Protein AF-A0A851EEG4-F1 (afdb_monomer_lite)

Foldseek 3Di:
DWDADPVPRDTHPDPLVNQLVVCVVVVDFPAAQPPPPRDGHSDDLVSQLVVCVVPVAQPAADPVPRDHDSDPVVSVVVVVVD

Secondary structure (DSSP, 8-state):
--EE-TTT--EE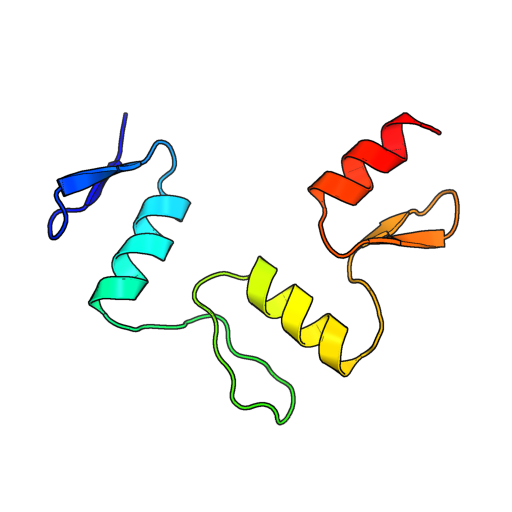SSHHHHHHHHHHHHT---EE-SSTT--EESSHHHHHHHHHHHH---SEE-TTT--EES-HHHHHHHGGG-

pLDDT: mean 87.98, std 5.24, range [64.0, 96.44]

Sequence (82 aa):
RPTLCQEGGQSFSQSSDLVIHEQLHTKEKPCKCFLECEKSFSNSSNLLIQQWVHTGEQPYECEECGKSFSWVSTLTHHQKIH

Radius of gyration: 16.2 Å; chains: 1; bounding box: 29×36×44 Å

Structure (mmCIF, N/CA/C/O backbone):
data_AF-A0A851EEG4-F1
#
_entry.id   AF-A0A851EEG4-F1
#
loop_
_atom_site.group_PDB
_atom_site.id
_atom_site.type_symbol
_atom_site.label_atom_id
_atom_site.label_alt_id
_atom_site.label_comp_id
_atom_site.label_asym_id
_atom_site.label_entity_id
_atom_site.label_seq_id
_atom_site.pdbx_PDB_ins_code
_atom_site.Cartn_x
_atom_site.Cartn_y
_atom_site.Cartn_z
_atom_site.occupancy
_atom_site.B_iso_or_equiv
_atom_site.auth_seq_id
_atom_site.auth_comp_id
_atom_site.auth_asym_id
_atom_site.auth_atom_id
_atom_site.pdbx_PDB_model_num
ATOM 1 N N . ARG A 1 1 ? 0.206 22.642 -12.659 1.00 64.00 1 ARG A N 1
ATOM 2 C CA . ARG A 1 1 ? 0.679 22.452 -14.053 1.00 64.00 1 ARG A CA 1
ATOM 3 C C . ARG A 1 1 ? 0.676 20.950 -14.306 1.00 64.00 1 ARG A C 1
ATOM 5 O O . ARG A 1 1 ? 1.355 20.283 -13.539 1.00 64.00 1 ARG A O 1
ATOM 12 N N . PRO A 1 2 ? -0.126 20.419 -15.244 1.00 70.88 2 PRO A N 1
ATOM 13 C CA . PRO A 1 2 ? -0.168 18.979 -15.493 1.00 70.88 2 PRO A CA 1
ATOM 14 C C . PRO A 1 2 ? 1.202 18.483 -15.966 1.00 70.88 2 PRO A C 1
ATOM 16 O O . PRO A 1 2 ? 1.877 19.176 -16.732 1.00 70.88 2 PRO A O 1
ATOM 19 N N . THR A 1 3 ? 1.619 17.323 -15.470 1.00 83.31 3 THR A N 1
ATOM 20 C CA . THR A 1 3 ? 2.867 16.659 -15.856 1.00 83.31 3 THR A CA 1
ATOM 21 C C . THR A 1 3 ? 2.561 15.648 -16.959 1.00 83.31 3 THR A C 1
ATOM 23 O O . THR A 1 3 ? 1.612 14.877 -16.846 1.00 83.31 3 THR A O 1
ATOM 26 N N . LEU A 1 4 ? 3.311 15.694 -18.061 1.00 87.00 4 LEU A N 1
ATOM 27 C CA . LEU A 1 4 ? 3.048 14.903 -19.267 1.00 87.00 4 LEU A CA 1
ATOM 28 C C . LEU A 1 4 ? 4.068 13.775 -19.386 1.00 87.00 4 LEU A C 1
ATOM 30 O O . LEU A 1 4 ? 5.268 14.039 -19.337 1.00 87.00 4 LEU A O 1
ATOM 34 N N . CYS A 1 5 ? 3.594 12.552 -19.608 1.00 89.56 5 CYS A N 1
ATOM 35 C CA . CYS A 1 5 ? 4.453 11.452 -20.021 1.00 89.56 5 CYS A CA 1
ATOM 36 C C . CYS A 1 5 ? 4.905 11.677 -21.469 1.00 89.56 5 CYS A C 1
ATOM 38 O O . CYS A 1 5 ? 4.072 11.842 -22.362 1.00 89.56 5 CYS A O 1
ATOM 40 N N . GLN A 1 6 ? 6.219 11.679 -21.698 1.00 83.19 6 GLN A N 1
ATOM 41 C CA . GLN A 1 6 ? 6.803 11.893 -23.026 1.00 83.19 6 GLN A CA 1
ATOM 42 C C . GLN A 1 6 ? 6.589 10.694 -23.963 1.00 83.19 6 GLN A C 1
ATOM 44 O O . GLN A 1 6 ? 6.426 10.885 -25.163 1.00 83.19 6 GLN A O 1
ATOM 49 N N . GLU A 1 7 ? 6.545 9.474 -23.424 1.00 82.50 7 GLU A N 1
ATOM 50 C CA . GLU A 1 7 ? 6.441 8.242 -24.221 1.00 82.50 7 GLU A CA 1
ATOM 51 C C . GLU A 1 7 ? 4.988 7.833 -24.517 1.00 82.50 7 GLU A C 1
ATOM 53 O O . GLU A 1 7 ? 4.712 7.240 -25.557 1.00 82.50 7 GLU A O 1
ATOM 58 N N . GLY A 1 8 ? 4.043 8.174 -23.631 1.00 77.69 8 GLY A N 1
ATOM 59 C CA . GLY A 1 8 ? 2.632 7.769 -23.733 1.00 77.69 8 GLY A CA 1
ATOM 60 C C . GLY A 1 8 ? 1.630 8.906 -23.950 1.00 77.69 8 GLY A C 1
ATOM 61 O O . GLY A 1 8 ? 0.441 8.643 -24.117 1.00 77.69 8 GLY A O 1
ATOM 62 N N . GLY A 1 9 ? 2.061 10.172 -23.893 1.00 81.12 9 GLY A N 1
ATOM 63 C CA . GLY A 1 9 ? 1.198 11.348 -24.074 1.00 81.12 9 GLY A CA 1
ATOM 64 C C . GLY A 1 9 ? 0.142 11.570 -22.979 1.00 81.12 9 GLY A C 1
ATOM 65 O O . GLY A 1 9 ? -0.629 12.527 -23.059 1.00 81.12 9 GLY A O 1
ATOM 66 N N . GLN A 1 10 ? 0.090 10.721 -21.946 1.00 89.00 10 GLN A N 1
ATOM 67 C CA . GLN A 1 10 ? -0.830 10.880 -20.820 1.00 89.00 10 GLN A CA 1
ATOM 68 C C . GLN A 1 10 ? -0.440 12.068 -19.938 1.00 89.00 10 GLN A C 1
ATOM 70 O O . GLN A 1 10 ? 0.735 12.295 -19.644 1.00 89.00 10 GLN A O 1
ATOM 75 N N . SER A 1 11 ? -1.451 12.804 -19.475 1.00 90.44 11 SER A N 1
ATOM 76 C CA . SER A 1 11 ? -1.300 13.898 -18.519 1.00 90.44 11 SER A CA 1
ATOM 77 C C . SER A 1 11 ? -1.697 13.465 -17.113 1.00 90.44 11 SER A C 1
ATOM 79 O O . SER A 1 11 ? -2.769 12.891 -16.925 1.00 90.44 11 SER A O 1
ATOM 81 N N . PHE A 1 12 ? -0.889 13.836 -16.127 1.00 90.19 12 PHE A N 1
ATOM 82 C CA . PHE A 1 12 ? -1.109 13.564 -14.713 1.00 90.19 12 PHE A CA 1
ATOM 83 C C . PHE A 1 12 ? -1.253 14.874 -13.935 1.00 90.19 12 PHE A C 1
ATOM 85 O O . PHE A 1 12 ? -0.632 15.892 -14.256 1.00 90.19 12 PHE A O 1
ATOM 92 N N . SER A 1 13 ? -2.104 14.857 -12.911 1.00 90.62 13 SER A N 1
ATOM 93 C CA . SER A 1 13 ? -2.301 15.985 -11.995 1.00 90.62 13 SER A CA 1
ATOM 94 C C . SER A 1 13 ? -1.222 16.052 -10.909 1.00 90.62 13 SER A C 1
ATOM 96 O O . SER A 1 13 ? -0.937 17.145 -10.420 1.00 90.62 13 SER A O 1
ATOM 98 N N . GLN A 1 14 ? -0.604 14.915 -10.568 1.00 89.31 14 GLN A N 1
ATOM 99 C CA . GLN A 1 14 ? 0.474 14.802 -9.584 1.00 89.31 14 GLN A CA 1
ATOM 100 C C . GLN A 1 14 ? 1.744 14.228 -10.220 1.00 89.31 14 GLN A C 1
ATOM 102 O O . GLN A 1 14 ? 1.690 13.304 -11.033 1.00 89.31 14 GLN A O 1
ATOM 107 N N . SER A 1 15 ? 2.902 14.743 -9.805 1.00 88.06 15 SER A N 1
ATOM 108 C CA . SER A 1 15 ? 4.207 14.270 -10.281 1.00 88.06 15 SER A CA 1
ATOM 109 C C . SER A 1 15 ? 4.515 12.838 -9.840 1.00 88.06 15 SER A C 1
ATOM 111 O O . SER A 1 15 ? 5.118 12.093 -10.604 1.00 88.06 15 SER A O 1
ATOM 113 N N . SER A 1 16 ? 4.071 12.429 -8.647 1.00 87.25 16 SER A N 1
ATOM 114 C CA . SER A 1 16 ? 4.207 11.050 -8.157 1.00 87.25 16 SER A CA 1
ATOM 115 C C . SER A 1 16 ? 3.540 10.042 -9.088 1.00 87.25 16 SER A C 1
ATOM 117 O O . SER A 1 16 ? 4.105 8.984 -9.354 1.00 87.25 16 SER A O 1
ATOM 119 N N . ASP A 1 17 ? 2.365 10.389 -9.615 1.00 88.94 17 ASP A N 1
ATOM 120 C CA . ASP A 1 17 ? 1.584 9.511 -10.485 1.00 88.94 17 ASP A CA 1
ATOM 121 C C . ASP A 1 17 ? 2.266 9.356 -11.849 1.00 88.94 17 ASP A C 1
ATOM 123 O O . ASP A 1 17 ? 2.294 8.255 -12.398 1.00 88.94 17 ASP A O 1
ATOM 127 N N . LEU A 1 18 ? 2.894 10.428 -12.356 1.00 90.38 18 LEU A N 1
ATOM 128 C CA . LEU A 1 18 ? 3.734 10.352 -13.552 1.00 90.38 18 LEU A CA 1
ATOM 129 C C . LEU A 1 18 ? 4.957 9.454 -13.320 1.00 90.38 18 LEU A C 1
ATOM 131 O O . LEU A 1 18 ? 5.215 8.584 -14.141 1.00 90.38 18 LEU A O 1
ATOM 135 N N . VAL A 1 19 ? 5.678 9.611 -12.206 1.00 88.44 19 VAL A N 1
ATOM 136 C CA . VAL A 1 19 ? 6.866 8.787 -11.908 1.00 88.44 19 VAL A CA 1
ATOM 137 C C . VAL A 1 19 ? 6.501 7.302 -11.810 1.00 88.44 19 VAL A C 1
ATOM 139 O O . VAL A 1 19 ? 7.198 6.455 -12.363 1.00 88.44 19 VAL A O 1
ATOM 142 N N . ILE A 1 20 ? 5.391 6.967 -11.145 1.00 88.38 20 ILE A N 1
ATOM 143 C CA . ILE A 1 20 ? 4.896 5.582 -11.070 1.00 88.38 20 ILE A CA 1
ATOM 144 C C . ILE A 1 20 ? 4.485 5.075 -12.458 1.00 88.38 20 ILE A C 1
ATOM 146 O O . ILE A 1 20 ? 4.710 3.909 -12.778 1.00 88.38 20 ILE A O 1
ATOM 150 N N . HIS A 1 21 ? 3.887 5.929 -13.289 1.00 89.06 21 HIS A N 1
ATOM 151 C CA . HIS A 1 21 ? 3.539 5.572 -14.660 1.00 89.06 21 HIS A CA 1
ATOM 152 C C . HIS A 1 21 ? 4.782 5.306 -15.521 1.00 89.06 21 HIS A C 1
ATOM 154 O O . HIS A 1 21 ? 4.811 4.312 -16.239 1.00 89.06 21 HIS A O 1
ATOM 160 N N . GLU A 1 22 ? 5.820 6.138 -15.431 1.00 87.69 22 GLU A N 1
ATOM 161 C CA . GLU A 1 22 ? 7.059 5.973 -16.204 1.00 87.69 22 GLU A CA 1
ATOM 162 C C . GLU A 1 22 ? 7.788 4.664 -15.869 1.00 87.69 22 GLU A C 1
ATOM 164 O O . GLU A 1 22 ? 8.366 4.029 -16.751 1.00 87.69 22 GLU A O 1
ATOM 169 N N . GLN A 1 23 ? 7.661 4.176 -14.634 1.00 88.81 23 GLN A N 1
ATOM 170 C CA . GLN A 1 23 ? 8.165 2.855 -14.246 1.00 88.81 23 GLN A CA 1
ATOM 171 C C . GLN A 1 23 ? 7.524 1.695 -15.027 1.00 88.81 23 GLN A C 1
ATOM 173 O O . GLN A 1 23 ? 8.098 0.609 -15.091 1.00 88.81 23 GLN A O 1
ATOM 178 N N . LEU A 1 24 ? 6.346 1.881 -15.634 1.00 85.75 24 LEU A N 1
ATOM 179 C CA . LEU A 1 24 ? 5.735 0.863 -16.496 1.00 85.75 24 LEU A CA 1
ATOM 180 C C . LEU A 1 24 ? 6.493 0.713 -17.819 1.00 85.75 24 LEU A C 1
ATOM 182 O O . LEU A 1 24 ? 6.574 -0.400 -18.341 1.00 85.75 24 LEU A O 1
ATOM 186 N N . HIS A 1 25 ? 7.077 1.803 -18.325 1.00 87.44 25 HIS A N 1
ATOM 187 C CA . HIS A 1 25 ? 7.893 1.791 -19.541 1.00 87.44 25 HIS A CA 1
ATOM 188 C C . HIS A 1 25 ? 9.243 1.122 -19.278 1.00 87.44 25 HIS A C 1
ATOM 190 O O . HIS A 1 25 ? 9.658 0.242 -20.033 1.00 87.44 25 HIS A O 1
ATOM 196 N N . THR A 1 26 ? 9.886 1.449 -18.152 1.00 86.00 26 THR A N 1
ATOM 197 C CA . THR A 1 26 ? 11.186 0.868 -17.767 1.00 86.00 26 THR A CA 1
ATOM 198 C C . THR A 1 26 ? 11.073 -0.513 -17.116 1.00 86.00 26 THR A C 1
ATOM 200 O O . THR A 1 26 ? 12.071 -1.222 -16.983 1.00 86.00 26 THR A O 1
ATOM 203 N N . LYS A 1 27 ? 9.857 -0.922 -16.725 1.00 82.25 27 LYS A N 1
ATOM 204 C CA . LYS A 1 27 ? 9.564 -2.102 -15.889 1.00 82.25 27 LYS A CA 1
ATOM 205 C C . LYS A 1 27 ? 10.290 -2.084 -14.540 1.00 82.25 27 LYS A C 1
ATOM 207 O O . LYS A 1 27 ? 10.451 -3.134 -13.910 1.00 82.25 27 LYS A O 1
ATOM 212 N N . GLU A 1 28 ? 10.711 -0.912 -14.076 1.00 84.75 28 GLU A N 1
ATOM 213 C CA . GLU A 1 28 ? 11.330 -0.767 -12.767 1.00 84.75 28 GLU A CA 1
ATOM 214 C C . GLU A 1 28 ? 10.298 -0.917 -11.650 1.00 84.75 28 GLU A C 1
ATOM 216 O O . GLU A 1 28 ? 9.147 -0.491 -11.740 1.00 84.75 28 GLU A O 1
ATOM 221 N N . LYS A 1 29 ? 10.720 -1.560 -10.563 1.00 85.94 29 LYS A N 1
ATOM 222 C CA . LYS A 1 29 ? 9.902 -1.744 -9.366 1.00 85.94 29 LYS A CA 1
ATOM 223 C C . LYS A 1 29 ? 10.756 -1.439 -8.138 1.00 85.94 29 LYS A C 1
ATOM 225 O O . LYS A 1 29 ? 11.367 -2.353 -7.581 1.00 85.94 29 LYS A O 1
ATOM 230 N N . PRO A 1 30 ? 10.868 -0.160 -7.747 1.00 85.00 30 PRO A N 1
ATOM 231 C CA . PRO A 1 30 ? 11.796 0.257 -6.699 1.00 85.00 30 PRO A CA 1
ATOM 232 C C . PRO A 1 30 ? 11.390 -0.244 -5.307 1.00 85.00 30 PRO A C 1
ATOM 234 O O . PRO A 1 30 ? 12.247 -0.429 -4.445 1.00 85.00 30 PRO A O 1
ATOM 237 N N . CYS A 1 31 ? 10.101 -0.501 -5.069 1.00 89.12 31 CYS A N 1
ATOM 238 C CA . CYS A 1 31 ? 9.599 -0.919 -3.764 1.00 89.12 31 CYS A CA 1
ATOM 239 C C . CYS A 1 31 ? 9.698 -2.443 -3.612 1.00 89.12 31 CYS A C 1
ATOM 241 O O . CYS A 1 31 ? 8.802 -3.172 -4.037 1.00 89.12 31 CYS A O 1
ATOM 243 N N . LYS A 1 32 ? 10.780 -2.937 -3.007 1.00 88.44 32 LYS A N 1
ATOM 244 C CA . LYS A 1 32 ? 11.017 -4.377 -2.816 1.00 88.44 32 LYS A CA 1
ATOM 245 C C . LYS A 1 32 ? 10.412 -4.902 -1.511 1.00 88.44 32 LYS A C 1
ATOM 247 O O . LYS A 1 32 ? 10.546 -4.282 -0.460 1.00 88.44 32 LYS A O 1
ATOM 252 N N . CYS A 1 33 ? 9.778 -6.070 -1.585 1.00 88.12 33 CYS A N 1
ATOM 253 C CA . CYS A 1 33 ? 9.407 -6.896 -0.436 1.00 88.12 33 CYS A CA 1
ATOM 254 C C . CYS A 1 33 ? 10.685 -7.321 0.293 1.00 88.12 33 CYS A C 1
ATOM 256 O O . CYS A 1 33 ? 11.545 -7.943 -0.322 1.00 88.12 33 CYS A O 1
ATOM 258 N N . PHE A 1 34 ? 10.824 -6.975 1.577 1.00 83.19 34 PHE A N 1
ATOM 259 C CA . PHE A 1 34 ? 11.979 -7.399 2.385 1.00 83.19 34 PHE A CA 1
ATOM 260 C C . PHE A 1 34 ? 11.834 -8.830 2.929 1.00 83.19 34 PHE A C 1
ATOM 262 O O . PHE A 1 34 ? 12.792 -9.389 3.452 1.00 83.19 34 PHE A O 1
ATOM 269 N N . LEU A 1 35 ? 10.635 -9.408 2.831 1.00 81.81 35 LEU A N 1
ATOM 270 C CA . LEU A 1 35 ? 10.366 -10.805 3.169 1.00 81.81 35 LEU A CA 1
ATOM 271 C C . LEU A 1 35 ? 10.854 -11.714 2.026 1.00 81.81 35 LEU A C 1
ATOM 273 O O . LEU A 1 35 ? 11.101 -11.223 0.923 1.00 81.81 35 LEU A O 1
ATOM 277 N N . GLU A 1 36 ? 10.934 -13.032 2.247 1.00 77.88 36 GLU A N 1
ATOM 278 C CA . GLU A 1 36 ? 11.397 -14.059 1.276 1.00 77.88 36 GLU A CA 1
ATOM 279 C C . GLU A 1 36 ? 10.497 -14.214 0.024 1.00 77.88 36 GLU A C 1
ATOM 281 O O . GLU A 1 36 ? 10.424 -15.266 -0.603 1.00 77.88 36 GLU A O 1
ATOM 286 N N . CYS A 1 37 ? 9.755 -13.171 -0.348 1.00 84.94 37 CYS A N 1
ATOM 287 C CA . CYS A 1 37 ? 8.783 -13.186 -1.419 1.00 84.94 37 CYS A CA 1
ATOM 288 C C . CYS A 1 37 ? 9.340 -12.714 -2.771 1.00 84.94 37 CYS A C 1
ATOM 290 O O . CYS A 1 37 ? 8.620 -12.827 -3.758 1.00 84.94 37 CYS A O 1
ATOM 292 N N . GLU A 1 38 ? 10.566 -12.163 -2.822 1.00 82.00 38 GLU A N 1
ATOM 293 C CA . GLU A 1 38 ? 11.270 -11.567 -3.990 1.00 82.00 38 GLU A CA 1
ATOM 294 C C . GLU A 1 38 ? 10.437 -10.593 -4.862 1.00 82.00 38 GLU A C 1
ATOM 296 O O . GLU A 1 38 ? 10.893 -10.074 -5.885 1.00 82.00 38 GLU A O 1
ATOM 301 N N . LYS A 1 39 ? 9.204 -10.276 -4.455 1.00 87.44 39 LYS A N 1
ATOM 302 C CA . LYS A 1 39 ? 8.296 -9.402 -5.191 1.00 87.44 39 LYS A CA 1
ATOM 303 C C . LYS A 1 39 ? 8.711 -7.955 -5.013 1.00 87.44 39 LYS A C 1
ATOM 305 O O . LYS A 1 39 ? 9.081 -7.503 -3.934 1.00 87.44 39 LYS A O 1
ATOM 310 N N . SER A 1 40 ? 8.573 -7.209 -6.095 1.00 90.25 40 SER A N 1
ATOM 311 C CA . SER A 1 40 ? 8.804 -5.771 -6.122 1.00 90.25 40 SER A CA 1
ATOM 312 C C . SER A 1 40 ? 7.576 -5.073 -6.699 1.00 90.25 40 SER A C 1
ATOM 314 O O . SER A 1 40 ? 6.842 -5.664 -7.499 1.00 90.25 40 SER A O 1
ATOM 316 N N . PHE A 1 41 ? 7.358 -3.822 -6.303 1.00 89.69 41 PHE A N 1
ATOM 317 C CA . PHE A 1 41 ? 6.200 -3.003 -6.647 1.00 89.69 41 PHE A CA 1
ATOM 318 C C . PHE A 1 41 ? 6.628 -1.616 -7.139 1.00 89.69 41 PHE A C 1
ATOM 320 O O . PHE A 1 41 ? 7.697 -1.116 -6.789 1.00 89.69 41 PHE A O 1
ATOM 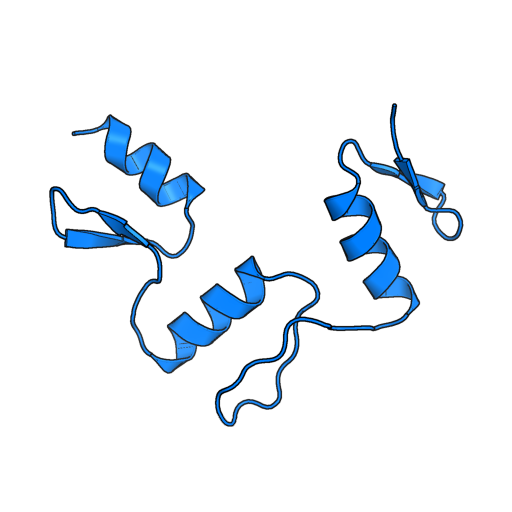327 N N . SER A 1 42 ? 5.772 -0.998 -7.951 1.00 87.94 42 SER A N 1
ATOM 328 C CA . SER A 1 42 ? 5.975 0.355 -8.491 1.00 87.94 42 SER A CA 1
ATOM 329 C C . SER A 1 42 ? 5.549 1.461 -7.514 1.00 87.94 42 SER A C 1
ATOM 331 O O . SER A 1 42 ? 5.921 2.617 -7.664 1.00 87.94 42 SER A O 1
ATOM 333 N N . ASN A 1 43 ? 4.773 1.122 -6.479 1.00 87.44 43 ASN A N 1
ATOM 334 C CA . ASN A 1 43 ? 4.417 2.060 -5.417 1.00 87.44 43 ASN A CA 1
ATOM 335 C C . ASN A 1 43 ? 4.556 1.405 -4.031 1.00 87.44 43 ASN A C 1
ATOM 337 O O . ASN A 1 43 ? 4.542 0.175 -3.901 1.00 87.44 43 ASN A O 1
ATOM 341 N N . SER A 1 44 ? 4.655 2.245 -3.000 1.00 87.06 44 SER A N 1
ATOM 342 C CA . SER A 1 44 ? 4.799 1.835 -1.600 1.00 87.06 44 SER A CA 1
ATOM 343 C C . SER A 1 44 ? 3.519 1.258 -0.987 1.00 87.06 44 SER A C 1
ATOM 345 O O . SER A 1 44 ? 3.599 0.317 -0.205 1.00 87.06 44 SER A O 1
ATOM 347 N N . SER A 1 45 ? 2.336 1.759 -1.345 1.00 87.06 45 SER A N 1
ATOM 348 C CA . SER A 1 45 ? 1.053 1.239 -0.850 1.00 87.06 45 SER A CA 1
ATOM 349 C C . SER A 1 45 ? 0.829 -0.233 -1.214 1.00 87.06 45 SER A C 1
ATOM 351 O O . SER A 1 45 ? 0.4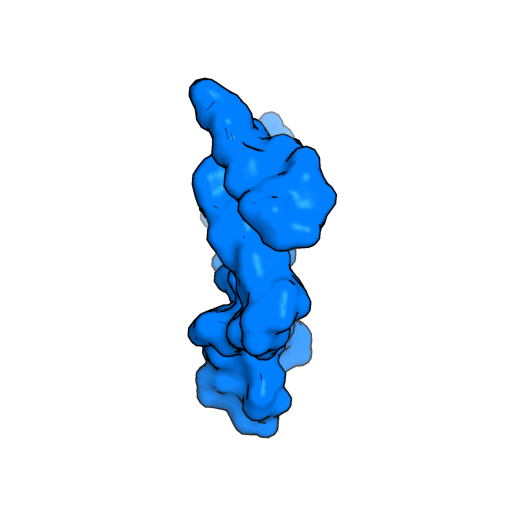01 -1.023 -0.380 1.00 87.06 45 SER A O 1
ATOM 353 N N . ASN A 1 46 ? 1.189 -0.634 -2.432 1.00 88.06 46 ASN A N 1
ATOM 354 C CA . ASN A 1 46 ? 1.111 -2.015 -2.899 1.00 88.06 46 ASN A CA 1
ATOM 355 C C . ASN A 1 46 ? 2.114 -2.908 -2.158 1.00 88.06 46 ASN A C 1
ATOM 357 O O . ASN A 1 46 ? 1.793 -4.052 -1.840 1.00 88.06 46 ASN A O 1
ATOM 361 N N . LEU A 1 47 ? 3.304 -2.383 -1.844 1.00 90.12 47 LEU A N 1
ATOM 362 C CA . LEU A 1 47 ? 4.279 -3.077 -1.003 1.00 90.12 47 LEU A CA 1
ATOM 363 C C . LEU A 1 47 ? 3.734 -3.301 0.419 1.00 90.12 47 LEU A C 1
ATOM 365 O O . LEU A 1 47 ? 3.848 -4.410 0.935 1.00 90.12 47 LEU A O 1
ATOM 369 N N . LEU A 1 48 ? 3.107 -2.292 1.028 1.00 88.00 48 LEU A N 1
ATOM 370 C CA . LEU A 1 48 ? 2.497 -2.407 2.360 1.00 88.00 48 LEU A CA 1
ATOM 371 C C . LEU A 1 48 ? 1.377 -3.456 2.390 1.00 88.00 48 LEU A C 1
ATOM 373 O O . LEU A 1 48 ? 1.306 -4.268 3.308 1.00 88.00 48 LEU A O 1
ATOM 377 N N . ILE A 1 49 ? 0.536 -3.502 1.356 1.00 86.75 49 ILE A N 1
ATOM 378 C CA . ILE A 1 49 ? -0.515 -4.524 1.230 1.00 86.75 49 ILE A CA 1
ATOM 379 C C . ILE A 1 49 ? 0.090 -5.915 1.063 1.00 86.75 49 ILE A C 1
ATOM 381 O O . ILE A 1 49 ? -0.399 -6.871 1.657 1.00 86.75 49 ILE A O 1
ATOM 385 N N . GLN A 1 50 ? 1.169 -6.047 0.289 1.00 89.19 50 GLN A N 1
ATOM 386 C CA . GLN A 1 50 ? 1.870 -7.322 0.178 1.00 89.19 50 GLN A CA 1
ATOM 387 C C . GLN A 1 50 ? 2.440 -7.765 1.528 1.00 89.19 50 GLN A C 1
ATOM 389 O O . GLN A 1 50 ? 2.364 -8.946 1.853 1.00 89.19 50 GLN A O 1
ATOM 394 N N . GLN A 1 51 ? 3.002 -6.846 2.314 1.00 86.31 51 GLN A N 1
ATOM 395 C CA . GLN A 1 51 ? 3.499 -7.153 3.656 1.00 86.31 51 GLN A CA 1
ATOM 396 C C . GLN A 1 51 ? 2.370 -7.620 4.575 1.00 86.31 51 GLN A C 1
ATOM 398 O O . GLN A 1 51 ? 2.544 -8.630 5.248 1.00 86.31 51 GLN A O 1
ATOM 403 N N . TRP A 1 52 ? 1.195 -6.989 4.511 1.00 87.25 52 TRP A N 1
ATOM 404 C CA . TRP A 1 52 ? 0.003 -7.466 5.215 1.00 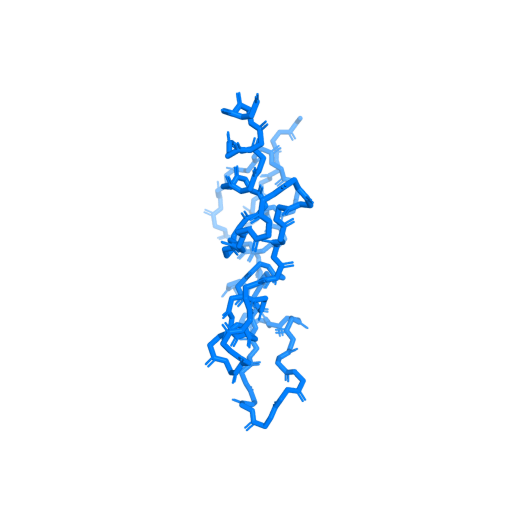87.25 52 TRP A CA 1
ATOM 405 C C . TRP A 1 52 ? -0.365 -8.909 4.840 1.00 87.25 52 TRP A C 1
ATOM 407 O O . TRP A 1 52 ? -0.666 -9.709 5.719 1.00 87.25 52 TRP A O 1
ATOM 417 N N . VAL A 1 53 ? -0.290 -9.290 3.561 1.00 87.06 53 VAL A N 1
ATOM 418 C CA . VAL A 1 53 ? -0.551 -10.685 3.145 1.00 87.06 53 VAL A CA 1
ATOM 419 C C . VAL A 1 53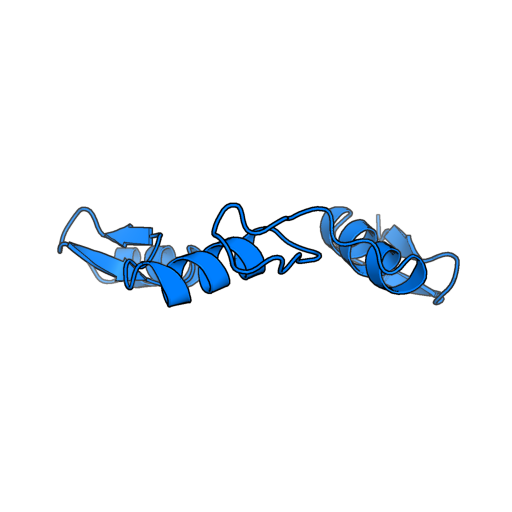 ? 0.413 -11.674 3.812 1.00 87.06 53 VAL A C 1
ATOM 421 O O . VAL A 1 53 ? 0.055 -12.832 4.016 1.00 87.06 53 VAL A O 1
ATOM 424 N N . HIS A 1 54 ? 1.621 -11.238 4.168 1.00 87.56 54 HIS A N 1
ATOM 425 C CA . HIS A 1 54 ? 2.580 -12.076 4.879 1.00 87.56 54 HIS A CA 1
ATOM 426 C C . HIS A 1 54 ? 2.381 -12.085 6.394 1.00 87.56 54 HIS A C 1
ATOM 428 O O . HIS A 1 54 ? 2.470 -13.150 6.999 1.00 87.56 54 HIS A O 1
ATOM 434 N N . THR A 1 55 ? 2.162 -10.922 7.009 1.00 86.81 55 THR A N 1
ATOM 435 C CA . THR A 1 55 ? 2.102 -10.795 8.474 1.00 86.81 55 THR A CA 1
ATOM 436 C C . THR A 1 55 ? 0.701 -11.026 9.034 1.00 86.81 55 THR A C 1
ATOM 438 O O . THR A 1 55 ? 0.554 -11.331 10.210 1.00 86.81 55 THR A O 1
ATOM 441 N N . GLY A 1 56 ? -0.340 -10.870 8.213 1.00 85.06 56 GLY A N 1
ATOM 442 C CA . GLY A 1 56 ? -1.732 -10.801 8.657 1.00 85.06 56 GLY A CA 1
ATOM 443 C C . GLY A 1 56 ? -2.083 -9.486 9.363 1.00 85.06 56 GLY A C 1
ATOM 444 O O . GLY A 1 56 ? -3.258 -9.229 9.620 1.00 85.06 56 GLY A O 1
ATOM 445 N N . GLU A 1 57 ? -1.097 -8.623 9.608 1.00 83.38 57 GLU A N 1
ATOM 446 C CA . GLU A 1 57 ? -1.254 -7.355 10.314 1.00 83.38 57 GLU A CA 1
ATOM 447 C C . GLU A 1 57 ? -1.513 -6.226 9.322 1.00 83.38 57 GLU A C 1
ATOM 449 O O . GLU A 1 57 ? -0.730 -5.970 8.402 1.00 83.38 57 GLU A O 1
ATOM 454 N N . GLN A 1 58 ? -2.654 -5.566 9.481 1.00 86.50 58 GLN A N 1
ATOM 455 C CA . GLN A 1 58 ? -2.983 -4.402 8.676 1.00 86.50 58 GLN A CA 1
ATOM 456 C C . GLN A 1 58 ? -2.161 -3.197 9.165 1.00 86.50 58 GLN A C 1
ATOM 458 O O . GLN A 1 58 ? -2.159 -2.912 10.360 1.00 86.50 58 GLN A O 1
ATOM 463 N N . PRO A 1 59 ? -1.493 -2.460 8.261 1.00 84.19 59 PRO A N 1
ATOM 464 C CA . PRO A 1 59 ? -0.476 -1.473 8.631 1.00 84.19 59 PRO A CA 1
ATOM 465 C C . PRO A 1 59 ? -1.029 -0.208 9.296 1.00 84.19 59 PRO A C 1
ATOM 467 O O . PRO A 1 59 ? -0.256 0.587 9.824 1.00 84.19 59 PRO A O 1
ATOM 470 N N . TYR A 1 60 ? -2.342 0.017 9.234 1.00 90.81 60 TYR A N 1
ATOM 471 C CA . TYR A 1 60 ? -2.973 1.221 9.761 1.00 90.81 60 TYR A CA 1
ATOM 472 C C . TYR A 1 60 ? -3.969 0.852 10.851 1.00 90.81 60 TYR A C 1
ATOM 474 O O . TYR A 1 60 ? -5.048 0.357 10.546 1.00 90.81 60 TYR A O 1
ATOM 482 N N . GLU A 1 61 ? -3.629 1.110 12.107 1.00 92.94 61 GLU A N 1
ATOM 483 C CA . GLU A 1 61 ? -4.500 0.848 13.254 1.00 92.94 61 GLU A CA 1
ATOM 484 C C . GLU A 1 61 ? -5.202 2.124 13.731 1.00 92.94 61 GLU A C 1
ATOM 486 O O . GLU A 1 61 ? -4.628 3.212 13.740 1.00 92.94 61 GLU A O 1
ATOM 491 N N . CYS A 1 62 ? -6.472 1.997 14.110 1.00 95.25 62 CYS A N 1
ATOM 492 C CA . CYS A 1 62 ? -7.212 3.037 14.804 1.00 95.25 62 CYS A CA 1
ATOM 493 C C . CYS A 1 62 ? -6.850 3.028 16.290 1.00 95.25 62 CYS A C 1
ATOM 495 O O . CYS A 1 62 ? -7.213 2.096 16.999 1.00 95.25 62 CYS A O 1
ATOM 497 N N . GLU A 1 63 ? -6.224 4.097 16.775 1.00 94.38 63 GLU A N 1
ATOM 498 C CA . GLU A 1 63 ? -5.835 4.216 18.188 1.00 94.38 63 GLU A CA 1
ATOM 499 C C . GLU A 1 63 ? -7.030 4.250 19.158 1.00 94.38 63 GLU A C 1
ATOM 501 O O . GLU A 1 63 ? -6.879 3.919 20.330 1.00 94.38 63 GLU A O 1
ATOM 506 N N . GLU A 1 64 ? -8.227 4.624 18.691 1.00 95.25 64 GLU A N 1
ATOM 507 C CA . GLU A 1 64 ? -9.409 4.720 19.555 1.00 95.25 64 GLU A CA 1
ATOM 508 C C . GLU A 1 64 ? -10.086 3.364 19.802 1.00 95.25 64 GLU A C 1
ATOM 510 O O . GLU A 1 64 ? -10.560 3.101 20.906 1.00 95.25 64 GLU A O 1
ATOM 515 N N . CYS A 1 65 ? -10.142 2.483 18.795 1.00 95.69 65 CYS A N 1
ATOM 516 C CA . CYS A 1 65 ? -10.837 1.193 18.914 1.00 95.69 65 CYS A CA 1
ATOM 517 C C . CYS A 1 65 ? -10.013 -0.043 18.531 1.00 95.69 65 CYS A C 1
ATOM 519 O O . CYS A 1 65 ? -10.555 -1.149 18.534 1.00 95.69 65 CYS A O 1
ATOM 521 N N . GLY A 1 66 ? -8.739 0.121 18.177 1.00 93.00 66 GLY A N 1
ATOM 522 C CA . GLY A 1 66 ? -7.827 -0.963 17.798 1.00 93.00 66 GLY A CA 1
ATOM 523 C C . GLY A 1 66 ? -8.156 -1.638 16.462 1.00 93.00 66 GLY A C 1
ATOM 524 O O . GLY A 1 66 ? -7.583 -2.673 16.136 1.00 93.00 66 GLY A O 1
ATOM 525 N N . LYS A 1 67 ? -9.102 -1.107 15.672 1.00 92.62 67 LYS A N 1
ATOM 526 C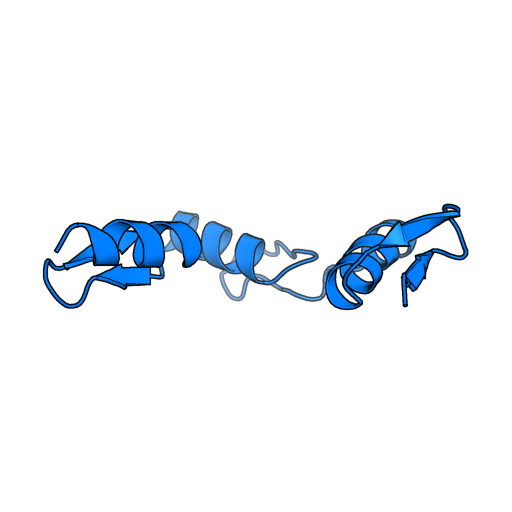 CA . LYS A 1 67 ? -9.415 -1.666 14.349 1.00 92.62 67 LYS A CA 1
ATOM 527 C C . LYS A 1 67 ? -8.317 -1.322 13.357 1.00 92.62 67 LYS A C 1
ATOM 529 O O . LYS A 1 67 ? -7.988 -0.151 13.179 1.00 92.62 67 LYS A O 1
ATOM 534 N N . SER A 1 68 ? -7.818 -2.330 12.660 1.00 91.44 68 SER A N 1
ATOM 535 C CA . SER A 1 68 ? -6.809 -2.155 11.623 1.00 91.44 68 SER A CA 1
ATOM 536 C C . SER A 1 68 ? -7.436 -2.012 10.226 1.00 91.44 68 SER A C 1
ATOM 538 O O . SER A 1 68 ? -8.580 -2.406 9.988 1.00 91.44 68 SER A O 1
ATOM 540 N N . PHE A 1 69 ? -6.697 -1.402 9.297 1.00 90.38 69 PHE A N 1
ATOM 541 C CA . PHE A 1 69 ? -7.102 -1.119 7.921 1.00 90.38 69 PHE A CA 1
ATOM 542 C C . PHE A 1 69 ? -5.927 -1.283 6.950 1.00 90.38 69 PHE A C 1
ATOM 544 O O . PHE A 1 69 ? -4.776 -0.988 7.269 1.00 90.38 69 PHE A O 1
ATOM 551 N N . SER A 1 70 ? -6.217 -1.707 5.717 1.00 87.38 70 SER A N 1
ATOM 552 C CA . SER A 1 70 ? -5.193 -1.871 4.670 1.00 87.38 70 SER A CA 1
ATOM 553 C C . SER A 1 70 ? -4.751 -0.549 4.030 1.00 87.38 70 SER A C 1
ATOM 555 O O . SER A 1 70 ? -3.705 -0.504 3.390 1.00 87.38 70 SER A O 1
ATOM 557 N N . TRP A 1 71 ? -5.534 0.524 4.185 1.00 88.62 71 TRP A N 1
ATOM 558 C CA . TRP A 1 71 ? -5.282 1.820 3.552 1.00 88.62 71 TRP A CA 1
ATOM 559 C C . TRP A 1 71 ? -5.503 2.972 4.527 1.00 88.62 71 TRP A C 1
ATOM 561 O O . TRP A 1 71 ? -6.509 3.003 5.239 1.00 88.62 71 TRP A O 1
ATOM 571 N N . VAL A 1 72 ? -4.614 3.969 4.473 1.00 89.44 72 VAL A N 1
ATOM 572 C CA . VAL A 1 72 ? -4.717 5.182 5.295 1.00 89.44 72 VAL A CA 1
ATOM 573 C C . VAL A 1 72 ? -6.013 5.947 5.030 1.00 89.44 72 VAL A C 1
ATOM 575 O O . VAL A 1 72 ? -6.647 6.408 5.967 1.00 89.44 72 VAL A O 1
ATOM 578 N N . SER A 1 73 ? -6.470 6.022 3.776 1.00 91.81 73 SER A N 1
ATOM 579 C CA . SER A 1 73 ? -7.723 6.700 3.421 1.00 91.81 73 SER A CA 1
ATOM 580 C C . SER A 1 73 ? -8.938 6.064 4.101 1.00 91.81 73 SER A C 1
ATOM 582 O O . SER A 1 73 ? -9.838 6.779 4.545 1.00 91.81 73 SER A O 1
ATOM 584 N N . THR A 1 74 ? -8.946 4.735 4.225 1.00 93.44 74 THR A N 1
ATOM 585 C CA . THR A 1 74 ? -9.998 3.995 4.927 1.00 93.44 74 THR A CA 1
ATOM 586 C C . THR A 1 74 ? -9.934 4.236 6.430 1.00 93.44 74 THR A C 1
ATOM 588 O O . THR A 1 74 ? -10.974 4.513 7.024 1.00 93.44 74 THR A O 1
ATOM 591 N N . LEU A 1 75 ? -8.737 4.213 7.033 1.00 94.62 75 LEU A N 1
ATOM 592 C CA . LEU A 1 75 ? -8.555 4.577 8.442 1.00 94.62 75 LEU A CA 1
ATOM 593 C C . LEU A 1 75 ? -9.039 6.010 8.703 1.00 94.62 75 LEU A C 1
ATOM 595 O O . LEU A 1 75 ? -9.835 6.231 9.606 1.00 94.62 75 LEU A O 1
ATOM 599 N N . THR A 1 76 ? -8.627 6.979 7.884 1.00 95.44 76 THR A N 1
ATOM 600 C CA . THR A 1 76 ? -9.036 8.382 8.032 1.00 95.44 76 THR A CA 1
ATOM 601 C C . THR A 1 76 ? -10.546 8.556 7.893 1.00 95.44 76 THR A C 1
ATOM 603 O O . THR A 1 76 ? -11.133 9.394 8.569 1.00 95.44 76 THR A O 1
ATOM 606 N N . HIS A 1 77 ? -11.203 7.797 7.012 1.00 96.06 77 HIS A N 1
ATOM 607 C CA . HIS A 1 77 ? -12.662 7.820 6.925 1.00 96.06 77 HIS A CA 1
ATOM 608 C C . HIS A 1 77 ? -13.308 7.213 8.174 1.00 96.06 77 HIS A C 1
ATOM 610 O O . HIS A 1 77 ? -14.240 7.795 8.721 1.00 96.06 77 HIS A O 1
ATOM 616 N N . HIS A 1 78 ? -12.787 6.084 8.648 1.00 96.31 78 HIS A N 1
ATOM 617 C CA . HIS A 1 78 ? -13.250 5.436 9.867 1.00 96.31 78 HIS A CA 1
ATOM 618 C C . HIS A 1 78 ? -13.076 6.322 11.110 1.00 96.31 78 HIS A C 1
ATOM 620 O O . HIS A 1 78 ? -13.977 6.403 11.931 1.00 96.31 78 HIS A O 1
ATOM 626 N N . GLN A 1 79 ? -11.981 7.069 11.221 1.00 96.44 79 GLN A N 1
ATOM 627 C CA . GLN A 1 79 ? -11.762 8.000 12.332 1.00 96.44 79 GLN A CA 1
ATOM 628 C C . GLN A 1 79 ? -12.818 9.111 12.423 1.00 96.44 79 GLN A C 1
ATOM 630 O O . GLN A 1 79 ? -12.951 9.725 13.469 1.00 96.44 79 GLN A O 1
ATOM 635 N N . LYS A 1 80 ? -13.583 9.380 11.358 1.00 96.12 80 LYS A N 1
ATOM 636 C CA . LYS A 1 80 ? -14.650 10.397 11.372 1.00 96.12 80 LYS A CA 1
ATOM 637 C C . LYS A 1 80 ? -15.965 9.911 11.977 1.00 96.12 80 LYS A C 1
ATOM 639 O O . LYS A 1 80 ? -16.874 10.721 12.126 1.00 96.12 80 LYS A O 1
ATOM 644 N N . ILE A 1 81 ? -16.112 8.602 12.189 1.00 94.50 81 ILE A N 1
ATOM 645 C CA . ILE A 1 81 ? -17.326 8.013 12.778 1.00 94.50 81 ILE A CA 1
ATOM 646 C C . ILE A 1 81 ? -17.189 7.755 14.281 1.00 94.50 81 ILE A C 1
ATOM 648 O O . ILE A 1 81 ? -18.132 7.257 14.894 1.00 94.50 81 ILE A O 1
ATOM 652 N N . HIS A 1 82 ? -16.014 8.057 14.826 1.00 91.19 82 HIS A N 1
ATOM 653 C CA . HIS A 1 82 ? -15.786 8.252 16.245 1.00 91.19 82 HIS A CA 1
ATOM 654 C C . HIS A 1 82 ? -16.252 9.660 16.632 1.00 91.19 82 HIS A C 1
ATOM 656 O O . HIS A 1 82 ? -16.972 9.781 17.648 1.00 91.19 82 HIS A O 1
#

Organism: NCBI:txid85069

InterPro domains:
  IPR013087 Zinc finger C2H2-type [PF00096] (60-82)
  IPR013087 Zinc finger C2H2-type [PS00028] (62-82)
  IPR013087 Zinc finger C2H2-type [PS50157] (3-30)
  IPR013087 Zinc finger C2H2-type [PS50157] (31-59)
  IPR013087 Zinc finger C2H2-type [PS50157] (60-82)
  IPR013087 Zinc finger C2H2-type [SM00355] (3-25)
  IPR013087 Zinc finger C2H2-type [SM00355] (60-82)
  IPR036236 Zinc finger C2H2 superfamily [SSF57667] (11-67)
  IPR036236 Zinc finger C2H2 superfamily [SSF57667] (60-82)